Protein AF-A0A1G5WZL9-F1 (afdb_monomer_lite)

Sequence (100 aa):
NGGAIYFENAISNSNINATYTNNTAIYGGANFFNSVSDSNINGTYSHNTADRDGGANFFNGDVSNSNIAGTYINNSADMDGGANYFQSSVSNSNITGTYN

pLDDT: mean 97.9, std 3.41, range [72.38, 98.88]

Foldseek 3Di:
DAFAEEDPDEDEPEEAEEEAEQAEEQEALHYEHAEYEHYEHEYEAENREHQAYALHYEHNEEYYLYEAEYEHYNRQYPYYHSHYDHNYYYYNYHHYYHHD

Secondary structure (DSSP, 8-state):
--SSEEE-S-EES-EEEEEEES-EEEE-SSEEES-EES-EEEEEEES-EEEEE-SSEEE-S-EES-EE--EEES-EESSS-SSEEE-S-EES-EE--EE-

Structure (mmCIF, N/CA/C/O backbone):
data_AF-A0A1G5WZL9-F1
#
_entry.id   AF-A0A1G5WZL9-F1
#
loop_
_atom_site.group_PDB
_atom_site.id
_atom_site.type_symbol
_atom_site.label_atom_id
_atom_site.label_alt_id
_atom_site.label_comp_id
_atom_site.label_asym_id
_atom_site.label_entity_id
_atom_site.label_seq_id
_atom_site.pdbx_PDB_ins_code
_atom_site.Cartn_x
_atom_site.Cartn_y
_atom_site.Cartn_z
_atom_site.occupancy
_atom_site.B_iso_or_equiv
_atom_site.auth_seq_id
_atom_site.auth_comp_id
_atom_site.auth_asym_id
_atom_site.auth_atom_id
_atom_site.pdbx_PDB_model_num
ATOM 1 N N . ASN A 1 1 ? -7.604 -8.820 -6.468 1.00 77.50 1 ASN A N 1
ATOM 2 C CA . ASN A 1 1 ? -6.466 -7.910 -6.213 1.00 77.50 1 ASN A CA 1
ATOM 3 C C . ASN A 1 1 ? -7.047 -6.518 -6.115 1.00 77.50 1 ASN A C 1
ATOM 5 O O . ASN A 1 1 ? -7.651 -6.096 -7.091 1.00 77.50 1 ASN A O 1
ATOM 9 N N . GLY A 1 2 ? -6.937 -5.874 -4.953 1.00 72.38 2 GLY A N 1
ATOM 10 C CA . GLY A 1 2 ? -7.699 -4.676 -4.591 1.00 72.38 2 GLY A CA 1
ATOM 11 C C . GLY A 1 2 ? -9.182 -4.984 -4.357 1.00 72.38 2 GLY A C 1
ATOM 12 O O . GLY A 1 2 ? -9.753 -5.817 -5.065 1.00 72.38 2 GLY A O 1
ATOM 13 N N . GLY A 1 3 ? -9.795 -4.329 -3.371 1.00 96.00 3 GLY A N 1
ATOM 14 C CA . GLY A 1 3 ? -11.249 -4.370 -3.159 1.00 96.00 3 GLY A CA 1
ATOM 15 C C . GLY A 1 3 ? -11.935 -3.062 -3.553 1.00 96.00 3 GLY A C 1
ATOM 16 O O . GLY A 1 3 ? -12.984 -3.079 -4.188 1.00 96.00 3 GLY A O 1
ATOM 17 N N . ALA A 1 4 ? -11.296 -1.931 -3.250 1.00 98.12 4 ALA A N 1
ATOM 18 C CA . ALA A 1 4 ? -11.751 -0.594 -3.613 1.00 98.12 4 ALA A CA 1
ATOM 19 C C . ALA A 1 4 ? -10.956 -0.011 -4.788 1.00 98.12 4 ALA A C 1
ATOM 21 O O . ALA A 1 4 ? -11.547 0.476 -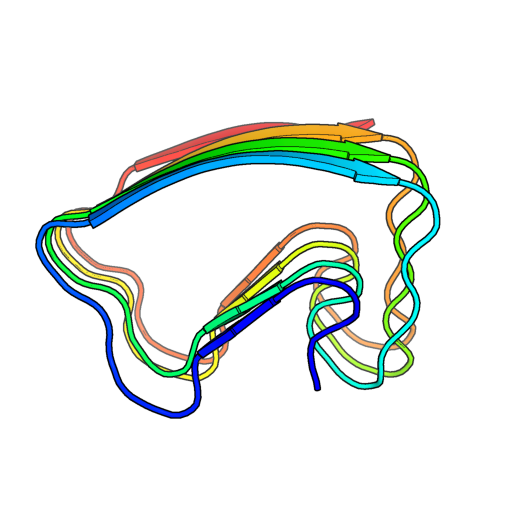5.752 1.00 98.12 4 ALA A O 1
ATOM 22 N N . ILE A 1 5 ? -9.619 -0.046 -4.719 1.00 98.31 5 ILE A N 1
ATOM 23 C CA . IL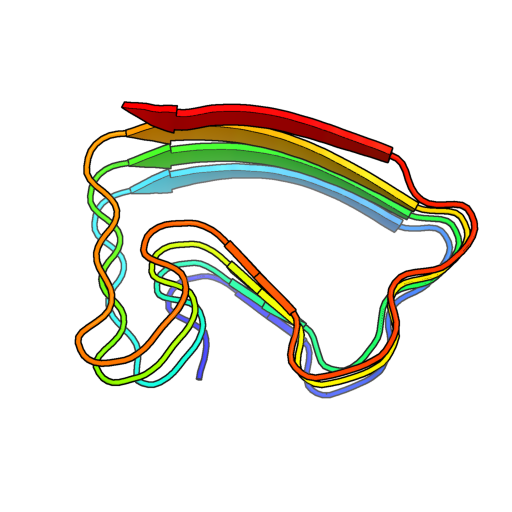E A 1 5 ? -8.750 0.545 -5.745 1.00 98.31 5 ILE A CA 1
ATOM 24 C C . ILE A 1 5 ? -7.667 -0.449 -6.163 1.00 98.31 5 ILE A C 1
ATOM 26 O O . ILE A 1 5 ? -6.989 -1.062 -5.336 1.00 98.31 5 ILE A O 1
ATOM 30 N N . TYR A 1 6 ? -7.490 -0.585 -7.475 1.00 98.38 6 TYR A N 1
ATOM 31 C CA . TYR A 1 6 ? -6.466 -1.422 -8.084 1.00 98.38 6 TYR A CA 1
ATOM 32 C C . TYR A 1 6 ? -5.593 -0.583 -9.020 1.00 98.38 6 TYR A C 1
ATOM 34 O O . TYR A 1 6 ? -6.058 -0.123 -10.064 1.00 98.38 6 TYR A O 1
ATOM 42 N N . PHE A 1 7 ? -4.323 -0.398 -8.654 1.00 98.12 7 PHE A N 1
ATOM 43 C CA . PHE A 1 7 ? -3.322 0.220 -9.520 1.00 98.12 7 PHE A CA 1
ATOM 44 C C . PHE A 1 7 ? -2.467 -0.862 -10.178 1.00 98.12 7 PHE A C 1
ATOM 46 O O . PHE A 1 7 ? -1.519 -1.376 -9.581 1.00 98.12 7 PHE A O 1
ATOM 53 N N . GLU A 1 8 ? -2.817 -1.201 -11.421 1.00 97.06 8 GLU A N 1
ATOM 54 C CA . GLU A 1 8 ? -2.077 -2.175 -12.235 1.00 97.06 8 GLU A CA 1
ATOM 55 C C . GLU A 1 8 ? -0.641 -1.718 -12.513 1.00 97.06 8 GLU A C 1
ATOM 57 O O . GLU A 1 8 ? 0.297 -2.512 -12.476 1.00 97.06 8 GLU A O 1
ATOM 62 N N . ASN A 1 9 ? -0.465 -0.423 -12.766 1.00 97.88 9 ASN A N 1
ATOM 63 C CA . ASN A 1 9 ? 0.824 0.185 -13.059 1.00 97.88 9 ASN A CA 1
ATOM 64 C C . ASN A 1 9 ? 1.368 0.943 -11.847 1.00 97.88 9 ASN A C 1
ATOM 66 O O . ASN A 1 9 ? 0.649 1.227 -10.888 1.00 97.88 9 ASN A O 1
ATOM 70 N N . ALA A 1 10 ? 2.658 1.271 -11.905 1.00 98.38 10 ALA A N 1
ATOM 71 C CA . ALA A 1 10 ? 3.293 2.109 -10.901 1.00 98.38 10 ALA A CA 1
ATOM 72 C C . ALA A 1 10 ? 2.615 3.486 -10.823 1.00 98.38 10 ALA A C 1
ATOM 74 O O . ALA A 1 10 ? 2.252 4.069 -11.848 1.00 98.38 10 ALA A O 1
ATOM 75 N N . ILE A 1 11 ? 2.494 4.012 -9.607 1.00 98.56 11 ILE A N 1
ATOM 76 C CA . ILE A 1 11 ? 2.052 5.383 -9.356 1.00 98.56 11 ILE A CA 1
ATOM 77 C C . ILE A 1 11 ? 3.208 6.207 -8.795 1.00 98.56 11 ILE A C 1
ATOM 79 O O . ILE A 1 11 ? 4.037 5.706 -8.032 1.00 98.56 11 ILE A O 1
ATOM 83 N N . SER A 1 12 ? 3.251 7.484 -9.163 1.00 98.56 12 SER A N 1
ATOM 84 C CA . SER A 1 12 ? 4.212 8.437 -8.616 1.00 98.56 12 SER A CA 1
ATOM 85 C C . SER A 1 12 ? 3.583 9.806 -8.402 1.00 98.56 12 SER A C 1
ATOM 87 O O . SER A 1 12 ? 2.547 10.112 -9.001 1.00 98.56 12 SER A O 1
ATOM 89 N N . ASN A 1 13 ? 4.186 10.629 -7.536 1.00 98.38 13 ASN A N 1
ATOM 90 C CA . ASN A 1 13 ? 3.759 12.013 -7.278 1.00 98.38 13 ASN A CA 1
ATOM 91 C C . ASN A 1 13 ? 2.256 12.139 -6.970 1.00 98.38 13 ASN A C 1
ATOM 93 O O . ASN A 1 13 ? 1.587 13.083 -7.393 1.00 98.38 13 ASN A O 1
ATOM 97 N N . SER A 1 14 ? 1.707 11.145 -6.272 1.00 98.31 14 SER A N 1
ATOM 98 C CA . SER A 1 14 ? 0.271 10.999 -6.057 1.00 98.31 14 SER A CA 1
ATOM 99 C C . SER A 1 14 ? -0.104 11.294 -4.607 1.00 98.31 14 SER A C 1
ATOM 101 O O . SER A 1 14 ? 0.670 11.059 -3.679 1.00 98.31 14 SER A O 1
ATOM 103 N N . ASN A 1 15 ? -1.319 11.802 -4.401 1.00 98.38 15 ASN A N 1
ATOM 104 C CA . ASN A 1 15 ? -1.912 11.955 -3.078 1.00 98.38 15 ASN A CA 1
ATOM 105 C C . ASN A 1 15 ? -3.223 11.171 -3.030 1.00 98.38 15 ASN A C 1
ATOM 107 O O . ASN A 1 15 ? -4.162 11.483 -3.762 1.00 98.38 15 ASN A O 1
ATOM 111 N N . ILE A 1 16 ? -3.262 10.143 -2.189 1.00 98.44 16 ILE A N 1
ATOM 112 C CA . ILE A 1 16 ? -4.403 9.250 -2.022 1.00 98.44 16 ILE A CA 1
ATOM 113 C C . ILE A 1 16 ? -4.861 9.372 -0.576 1.00 98.44 16 ILE A C 1
ATOM 115 O O . ILE A 1 16 ? -4.113 9.055 0.345 1.00 98.44 16 ILE A O 1
ATOM 119 N N . ASN A 1 17 ? -6.096 9.831 -0.383 1.00 98.19 17 ASN A N 1
ATOM 120 C CA . ASN A 1 17 ? -6.707 9.965 0.931 1.00 98.19 17 ASN A CA 1
ATOM 121 C C . ASN A 1 17 ? -8.192 9.620 0.863 1.00 98.19 17 ASN A C 1
ATOM 123 O O . ASN A 1 17 ? -8.958 10.327 0.208 1.00 98.19 17 ASN A O 1
ATOM 127 N N . ALA A 1 18 ? -8.596 8.546 1.536 1.00 98.31 18 ALA A N 1
ATOM 128 C CA . ALA A 1 18 ? -9.991 8.126 1.576 1.00 98.31 18 ALA A CA 1
ATOM 129 C C . ALA A 1 18 ? -10.310 7.284 2.820 1.00 98.31 18 ALA A C 1
ATOM 131 O O . ALA A 1 18 ? -9.444 6.953 3.633 1.00 98.31 18 ALA A O 1
ATOM 132 N N . THR A 1 19 ? -11.591 6.954 2.964 1.00 98.69 19 THR A N 1
ATOM 133 C CA . THR A 1 19 ? -12.087 5.984 3.942 1.00 98.69 19 THR A CA 1
ATOM 134 C C . THR A 1 19 ? -12.474 4.702 3.213 1.00 98.69 19 THR A C 1
ATOM 136 O O . THR A 1 19 ? -13.271 4.749 2.279 1.00 98.69 19 THR A O 1
ATOM 139 N N . TYR A 1 20 ? -11.921 3.573 3.650 1.00 98.69 20 TYR A N 1
ATOM 140 C CA . TYR A 1 20 ? -12.104 2.253 3.055 1.00 98.69 20 TYR A CA 1
ATOM 141 C C . TYR A 1 20 ? -12.729 1.318 4.085 1.00 98.69 20 TYR A C 1
ATOM 143 O O . TYR A 1 20 ? -12.102 1.005 5.102 1.00 98.69 20 TYR A O 1
ATOM 151 N N . THR A 1 21 ? -13.964 0.884 3.840 1.00 98.62 21 THR A N 1
ATOM 152 C CA . THR A 1 21 ? -14.727 0.055 4.778 1.00 98.62 21 THR A CA 1
ATOM 153 C C . THR A 1 21 ? -15.251 -1.218 4.131 1.00 98.62 21 THR A C 1
ATOM 155 O O . THR A 1 21 ? -15.800 -1.162 3.034 1.00 98.62 21 THR A O 1
ATOM 158 N N . ASN A 1 22 ? -15.138 -2.348 4.838 1.00 98.56 22 ASN A N 1
ATOM 159 C CA . ASN A 1 22 ? -15.741 -3.633 4.455 1.00 98.56 22 ASN A CA 1
ATOM 160 C C . ASN A 1 22 ? -15.385 -4.106 3.032 1.00 98.56 22 ASN A C 1
ATOM 162 O O . ASN A 1 22 ? -16.236 -4.661 2.336 1.00 98.56 22 ASN A O 1
ATOM 166 N N . ASN A 1 23 ? -14.156 -3.860 2.575 1.00 98.81 23 ASN A N 1
ATOM 167 C CA . ASN A 1 23 ? -13.706 -4.347 1.274 1.00 98.81 23 ASN A CA 1
ATOM 168 C C . ASN A 1 23 ? -13.057 -5.727 1.414 1.00 98.81 23 ASN A C 1
ATOM 170 O O . ASN A 1 23 ? -12.384 -6.010 2.407 1.00 98.81 23 ASN A O 1
ATOM 174 N N . THR A 1 24 ? -13.242 -6.578 0.407 1.00 98.56 24 THR A N 1
ATOM 175 C CA . THR A 1 24 ? -12.682 -7.933 0.379 1.00 98.56 24 THR A CA 1
ATOM 176 C C . THR A 1 24 ? -12.001 -8.191 -0.955 1.00 98.56 24 THR A C 1
ATOM 178 O O . THR A 1 24 ? -12.571 -7.901 -2.009 1.00 98.56 24 THR A O 1
ATOM 181 N N . ALA A 1 25 ? -10.785 -8.736 -0.924 1.00 98.50 25 ALA A N 1
ATOM 182 C CA . ALA A 1 25 ? -10.016 -9.050 -2.124 1.00 98.50 25 ALA A CA 1
ATOM 183 C C . ALA A 1 25 ? -8.988 -10.159 -1.883 1.00 98.50 25 ALA A C 1
ATOM 185 O O . ALA A 1 25 ? -8.660 -10.474 -0.754 1.00 98.50 25 ALA A O 1
ATOM 186 N N . ILE A 1 26 ? -8.388 -10.696 -2.949 1.00 98.50 26 ILE A N 1
ATOM 187 C CA . ILE A 1 26 ? -7.293 -11.676 -2.805 1.00 98.50 26 ILE A CA 1
ATOM 188 C C . ILE A 1 26 ? -6.035 -11.048 -2.171 1.00 98.50 26 ILE A C 1
ATOM 190 O O . ILE A 1 26 ? -5.442 -11.622 -1.268 1.00 98.50 26 ILE A O 1
ATOM 194 N N . TYR A 1 27 ? -5.638 -9.857 -2.622 1.00 98.56 27 TYR A N 1
ATOM 195 C CA . TYR A 1 27 ? -4.549 -9.068 -2.033 1.00 98.56 27 TYR A CA 1
ATOM 196 C C . TYR A 1 27 ? -5.024 -7.643 -1.863 1.00 98.56 27 TYR A C 1
ATOM 198 O O . TYR A 1 27 ? -5.667 -7.132 -2.790 1.00 98.56 27 TYR A O 1
ATOM 206 N N . GLY A 1 28 ? -4.651 -6.994 -0.762 1.00 98.31 28 GLY A N 1
ATOM 207 C CA . GLY A 1 28 ? -4.998 -5.598 -0.547 1.00 98.31 28 GLY A CA 1
ATOM 208 C C . GLY A 1 28 ? -6.499 -5.460 -0.375 1.00 98.31 28 GLY A C 1
ATOM 209 O O . GLY A 1 28 ? -7.170 -5.045 -1.321 1.00 98.31 28 GLY A O 1
ATOM 210 N N . GLY A 1 29 ? -7.032 -5.849 0.788 1.00 98.50 29 GLY A N 1
ATOM 211 C CA . GLY A 1 29 ? -8.481 -5.905 1.004 1.00 98.50 29 GLY A CA 1
ATOM 212 C C . GLY A 1 29 ? -9.173 -4.598 0.616 1.00 98.50 29 GLY A C 1
ATOM 213 O O . GLY A 1 29 ? -10.217 -4.638 -0.021 1.00 98.50 29 GLY A O 1
ATOM 214 N N . ALA A 1 30 ? -8.535 -3.448 0.863 1.00 98.69 30 ALA A N 1
ATOM 215 C CA . ALA A 1 30 ? -8.900 -2.166 0.265 1.00 98.69 30 ALA A CA 1
ATOM 216 C C . ALA A 1 30 ? -8.129 -1.884 -1.036 1.00 98.69 30 ALA A C 1
ATOM 218 O O . ALA A 1 30 ? -8.746 -1.776 -2.098 1.00 98.69 30 ALA A O 1
ATOM 219 N N . ASN A 1 31 ? -6.800 -1.761 -0.978 1.00 98.75 31 ASN A N 1
ATOM 220 C CA . ASN A 1 31 ? -6.005 -1.262 -2.102 1.00 98.75 31 ASN A CA 1
ATOM 221 C C . ASN A 1 31 ? -4.872 -2.198 -2.503 1.00 98.75 31 ASN A C 1
ATOM 223 O O . ASN A 1 31 ? -4.138 -2.716 -1.661 1.00 98.75 31 ASN A O 1
ATOM 227 N N . PHE A 1 32 ? -4.661 -2.303 -3.811 1.00 98.81 32 PHE A N 1
ATOM 228 C CA . PHE A 1 32 ? -3.479 -2.922 -4.395 1.00 98.81 32 PHE A CA 1
ATOM 229 C C . PHE A 1 32 ? -2.645 -1.879 -5.138 1.00 98.81 32 PHE A C 1
ATOM 231 O O . PHE A 1 32 ? -3.165 -1.151 -5.990 1.00 98.81 32 PHE A O 1
ATOM 238 N N . PHE A 1 33 ? -1.343 -1.876 -4.869 1.00 98.75 33 PHE A N 1
ATOM 239 C CA . PHE A 1 33 ? -0.360 -1.030 -5.530 1.00 98.75 33 PHE A CA 1
ATOM 240 C C . PHE A 1 33 ? 0.719 -1.884 -6.187 1.00 98.75 33 PHE A C 1
ATOM 242 O O . PHE A 1 33 ? 1.370 -2.681 -5.510 1.00 98.75 33 PHE A O 1
ATOM 249 N N . ASN A 1 34 ? 0.957 -1.689 -7.488 1.00 98.44 34 ASN A N 1
ATOM 250 C CA . ASN A 1 34 ? 2.087 -2.341 -8.143 1.00 98.44 34 ASN A CA 1
ATOM 251 C C . ASN A 1 34 ? 3.428 -1.751 -7.682 1.00 98.44 34 ASN A C 1
ATOM 253 O O . ASN A 1 34 ? 4.256 -2.464 -7.144 1.00 98.44 34 ASN A O 1
ATOM 257 N N . SER A 1 35 ? 3.664 -0.451 -7.834 1.00 98.56 35 SER A N 1
ATOM 258 C CA . SER A 1 35 ? 4.828 0.231 -7.241 1.00 98.56 35 SER A CA 1
ATOM 259 C C . SER A 1 35 ? 4.460 1.669 -6.911 1.00 98.56 35 SER A C 1
ATOM 261 O O . SER A 1 35 ? 3.570 2.235 -7.551 1.00 98.56 35 SER A O 1
ATOM 263 N N . VAL A 1 36 ? 5.118 2.250 -5.909 1.00 98.81 36 VAL A N 1
ATOM 264 C CA . VAL A 1 36 ? 4.805 3.594 -5.410 1.00 98.81 36 VAL A CA 1
ATOM 265 C C . VAL A 1 36 ? 6.089 4.402 -5.251 1.00 98.81 36 VAL A C 1
ATOM 267 O O . VAL A 1 36 ? 7.023 3.968 -4.577 1.00 98.81 36 VAL A O 1
ATOM 270 N N . SER A 1 37 ? 6.129 5.604 -5.826 1.00 98.88 37 SER A N 1
ATOM 271 C CA . SER A 1 37 ? 7.201 6.568 -5.560 1.00 98.88 37 SER A CA 1
ATOM 272 C C . SER A 1 37 ? 6.664 7.959 -5.239 1.00 98.88 37 SER A C 1
ATOM 274 O O . SER A 1 37 ? 5.609 8.357 -5.731 1.00 98.88 37 SER A O 1
ATOM 276 N N . ASP A 1 38 ? 7.384 8.712 -4.410 1.00 98.75 38 ASP A N 1
ATOM 277 C CA . ASP A 1 38 ? 7.156 10.149 -4.190 1.00 98.75 38 ASP A CA 1
ATOM 278 C C . ASP A 1 38 ? 5.689 10.501 -3.862 1.00 98.75 38 ASP A C 1
ATOM 280 O O . ASP A 1 38 ? 5.148 11.503 -4.331 1.00 98.75 38 ASP A O 1
ATOM 284 N N . SER A 1 39 ? 4.997 9.628 -3.124 1.00 98.81 39 SER A N 1
ATOM 285 C CA . SER A 1 39 ? 3.544 9.701 -2.943 1.00 98.81 39 SER A CA 1
ATOM 286 C C . SER A 1 39 ? 3.143 9.769 -1.474 1.00 98.81 39 SER A C 1
ATOM 288 O O . SER A 1 39 ? 3.830 9.272 -0.584 1.00 98.81 39 SER A O 1
ATOM 290 N N . ASN A 1 40 ? 1.985 10.374 -1.218 1.00 98.75 40 ASN A N 1
ATOM 291 C CA . ASN A 1 40 ? 1.350 10.400 0.095 1.00 98.75 40 ASN A CA 1
ATOM 292 C C . ASN A 1 40 ? 0.096 9.529 0.048 1.00 98.75 40 ASN A C 1
ATOM 294 O O . ASN A 1 40 ? -0.860 9.854 -0.653 1.00 98.75 40 ASN A O 1
ATOM 298 N N . ILE A 1 41 ? 0.102 8.427 0.790 1.00 98.69 41 ILE A N 1
ATOM 299 C CA . ILE A 1 41 ? -1.027 7.509 0.911 1.00 98.69 41 ILE A CA 1
ATOM 300 C C . ILE A 1 41 ? -1.484 7.563 2.361 1.00 98.69 41 ILE A C 1
ATOM 302 O O . ILE A 1 41 ? -0.774 7.126 3.260 1.00 98.69 41 ILE A O 1
ATOM 306 N N . ASN A 1 42 ? -2.661 8.133 2.586 1.00 98.56 42 ASN A N 1
ATOM 307 C CA . ASN A 1 42 ? -3.282 8.256 3.895 1.00 98.56 42 ASN A CA 1
ATOM 308 C C . ASN A 1 42 ? -4.712 7.705 3.860 1.00 98.56 42 ASN A C 1
ATOM 310 O O . ASN A 1 42 ? -5.317 7.575 2.796 1.00 98.56 42 ASN A O 1
ATOM 314 N N . GLY A 1 43 ? -5.278 7.381 5.016 1.00 98.31 43 GLY A N 1
ATOM 315 C CA . GLY A 1 43 ? -6.693 7.047 5.083 1.00 98.31 43 GLY A CA 1
ATOM 316 C C . GLY A 1 43 ? -7.133 6.379 6.372 1.00 98.31 43 GLY A C 1
ATOM 317 O O . GLY A 1 43 ? -6.341 6.106 7.276 1.00 98.31 43 GLY A O 1
ATOM 318 N N . THR A 1 44 ? -8.426 6.086 6.413 1.00 98.75 44 THR A N 1
ATOM 319 C CA . THR A 1 44 ? -9.038 5.241 7.439 1.00 98.75 44 THR A CA 1
ATOM 320 C C . THR A 1 44 ? -9.439 3.925 6.795 1.00 98.75 44 THR A C 1
ATOM 322 O O . THR A 1 44 ? -10.220 3.915 5.849 1.00 98.75 44 THR A O 1
ATOM 325 N N . TYR A 1 45 ? -8.926 2.818 7.315 1.00 98.81 45 TYR A N 1
ATOM 326 C CA . TYR A 1 45 ? -9.131 1.471 6.800 1.00 98.81 45 TYR A CA 1
ATOM 327 C C . TYR A 1 45 ? -9.823 0.651 7.875 1.00 98.81 45 TYR A C 1
ATOM 329 O O . TYR A 1 45 ? -9.217 0.378 8.910 1.00 98.81 45 TYR A O 1
ATOM 337 N N . SER A 1 46 ? -11.080 0.274 7.665 1.00 98.75 46 SER A N 1
ATOM 338 C CA . SER A 1 46 ? -11.856 -0.453 8.666 1.00 98.75 46 SER A CA 1
ATOM 339 C C . SER A 1 46 ? -12.489 -1.722 8.107 1.00 98.75 46 SER A C 1
ATOM 341 O O . SER A 1 46 ? -13.211 -1.657 7.115 1.00 98.75 46 SER A O 1
ATOM 343 N N . HIS A 1 47 ? -12.269 -2.854 8.777 1.00 98.69 47 HIS A N 1
ATOM 344 C CA . HIS A 1 47 ? -12.881 -4.142 8.430 1.00 98.69 47 HIS A CA 1
ATOM 345 C C . HIS A 1 47 ? -12.609 -4.583 6.983 1.00 98.69 47 HIS A C 1
ATOM 347 O O . HIS A 1 47 ? -13.489 -5.133 6.329 1.00 98.69 47 HIS A O 1
ATOM 353 N N . ASN A 1 48 ? -11.420 -4.296 6.444 1.00 98.81 48 ASN A N 1
ATOM 354 C CA . ASN A 1 48 ? -11.032 -4.817 5.135 1.00 98.81 48 ASN A CA 1
ATOM 355 C C . ASN A 1 48 ? -10.345 -6.178 5.298 1.00 98.81 48 ASN A C 1
ATOM 357 O O . ASN A 1 48 ? -9.589 -6.388 6.250 1.00 98.81 48 ASN A O 1
ATOM 361 N N . THR A 1 49 ? -10.611 -7.091 4.370 1.00 98.75 49 THR A N 1
ATOM 362 C CA . THR A 1 49 ? -10.139 -8.475 4.433 1.00 98.75 49 THR A CA 1
ATOM 363 C C . THR A 1 49 ? -9.416 -8.861 3.149 1.00 98.75 49 THR A C 1
ATOM 365 O O . THR A 1 49 ? -9.912 -8.602 2.051 1.00 98.75 49 THR A O 1
ATOM 368 N N . ALA A 1 50 ? -8.252 -9.497 3.285 1.00 98.69 50 ALA A N 1
ATOM 369 C CA . ALA A 1 50 ? -7.531 -10.112 2.181 1.00 98.69 50 ALA A CA 1
ATOM 370 C C . ALA A 1 50 ? -7.472 -11.643 2.320 1.00 98.69 50 ALA A C 1
ATOM 372 O O . ALA A 1 50 ? -7.050 -12.137 3.361 1.00 98.69 50 ALA A O 1
ATOM 373 N N . ASP A 1 51 ? -7.800 -12.387 1.258 1.00 98.69 51 ASP A N 1
ATOM 374 C CA . ASP A 1 51 ? -7.691 -13.863 1.249 1.00 98.69 51 ASP A CA 1
ATOM 375 C C . ASP A 1 51 ? -6.227 -14.343 1.274 1.00 98.69 51 ASP A C 1
ATOM 377 O O . ASP A 1 51 ? -5.943 -15.525 1.458 1.00 98.69 51 ASP A O 1
ATOM 381 N N . ARG A 1 52 ? -5.272 -13.448 1.001 1.00 98.38 52 ARG A N 1
ATOM 382 C CA . ARG A 1 52 ? -3.838 -13.716 1.122 1.00 98.38 52 ARG A CA 1
ATOM 383 C C . ARG A 1 52 ? -3.163 -12.651 1.963 1.00 98.38 52 ARG A C 1
ATOM 385 O O . ARG A 1 52 ? -3.036 -12.835 3.166 1.00 98.38 52 ARG A O 1
ATOM 392 N N . ASP A 1 53 ? -2.767 -11.541 1.350 1.00 98.62 53 ASP A N 1
ATOM 393 C CA . ASP A 1 53 ? -1.838 -10.595 1.968 1.00 98.62 53 ASP A CA 1
ATOM 394 C C . ASP A 1 53 ? -2.362 -9.156 1.927 1.00 98.62 53 ASP A C 1
ATOM 396 O O . ASP A 1 53 ? -3.012 -8.735 0.963 1.00 98.62 53 ASP A O 1
ATOM 400 N N . GLY A 1 54 ? -2.023 -8.373 2.952 1.00 98.19 54 GLY A N 1
ATOM 401 C CA . GLY A 1 54 ? -2.346 -6.948 3.019 1.00 98.19 54 GLY A CA 1
ATOM 402 C C . GLY A 1 54 ? -3.831 -6.706 3.261 1.00 98.19 54 GLY A C 1
ATOM 403 O O . GLY A 1 54 ? -4.549 -6.295 2.351 1.00 98.19 54 GLY A O 1
ATOM 404 N N . GLY A 1 55 ? -4.314 -6.939 4.482 1.00 98.44 55 GLY A N 1
ATOM 405 C CA . GLY A 1 55 ? -5.751 -6.882 4.781 1.00 98.44 55 GLY A CA 1
ATOM 406 C C . GLY A 1 55 ? -6.405 -5.541 4.443 1.00 98.44 55 GLY A C 1
ATOM 407 O O . GLY A 1 55 ? -7.549 -5.506 4.008 1.00 98.44 55 GLY A O 1
ATOM 408 N N . ALA A 1 56 ? -5.660 -4.437 4.521 1.00 98.62 56 ALA A N 1
ATOM 409 C CA . ALA A 1 56 ? -6.040 -3.153 3.939 1.00 98.62 56 ALA A CA 1
ATOM 410 C C . ALA A 1 56 ? -5.269 -2.863 2.643 1.00 98.62 56 ALA A C 1
ATOM 412 O O . ALA A 1 56 ? -5.880 -2.753 1.583 1.00 98.62 56 ALA A O 1
ATOM 413 N N . ASN A 1 57 ? -3.943 -2.735 2.709 1.00 98.75 57 ASN A N 1
ATOM 414 C CA . ASN A 1 57 ? -3.120 -2.374 1.557 1.00 98.75 57 ASN A CA 1
ATOM 415 C C . ASN A 1 57 ? -2.091 -3.456 1.246 1.00 98.75 57 ASN A C 1
ATOM 417 O O . ASN A 1 57 ? -1.371 -3.922 2.132 1.00 98.75 57 ASN A O 1
ATOM 421 N N . PHE A 1 58 ? -1.969 -3.779 -0.036 1.00 98.81 58 PHE A N 1
ATOM 422 C CA . PHE A 1 58 ? -0.919 -4.636 -0.561 1.00 98.81 58 PHE A CA 1
ATOM 423 C C . PHE A 1 58 ? -0.049 -3.862 -1.547 1.00 98.81 58 PHE A C 1
ATOM 425 O O . PHE A 1 58 ? -0.542 -3.354 -2.557 1.00 98.81 58 PHE A O 1
ATOM 432 N N . PHE A 1 59 ? 1.247 -3.791 -1.254 1.00 98.75 59 PHE A N 1
ATOM 433 C CA . PHE A 1 59 ? 2.269 -3.189 -2.101 1.00 98.75 59 PHE A CA 1
ATOM 434 C C . PHE A 1 59 ? 3.113 -4.309 -2.714 1.00 98.75 59 PHE A C 1
ATOM 436 O O . PHE A 1 59 ? 3.940 -4.919 -2.036 1.00 98.75 59 PHE A O 1
ATOM 443 N N . ASN A 1 60 ? 2.863 -4.600 -3.990 1.00 98.62 60 ASN A N 1
ATOM 444 C CA . ASN A 1 60 ? 3.465 -5.715 -4.727 1.00 98.62 60 ASN A CA 1
ATOM 445 C C . ASN A 1 60 ? 4.951 -5.486 -5.052 1.00 98.62 60 ASN A C 1
ATOM 447 O O . ASN A 1 60 ? 5.767 -6.399 -5.015 1.00 98.62 60 ASN A O 1
ATOM 451 N N . GLY A 1 61 ? 5.290 -4.259 -5.421 1.00 98.56 61 GLY A N 1
ATOM 452 C CA . GLY A 1 61 ? 6.623 -3.828 -5.817 1.00 98.56 61 GLY A CA 1
ATOM 453 C C . GLY A 1 61 ? 7.157 -2.757 -4.880 1.00 98.56 61 GLY A C 1
ATOM 454 O O . GLY A 1 61 ? 6.687 -2.598 -3.752 1.00 98.56 61 GL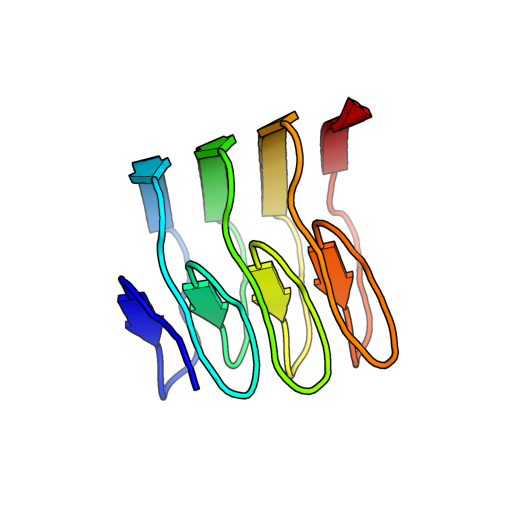Y A O 1
ATOM 455 N N . ASP A 1 62 ? 8.183 -2.047 -5.338 1.00 98.75 62 ASP A N 1
ATOM 456 C CA . ASP A 1 62 ? 8.938 -1.149 -4.472 1.00 98.75 62 ASP A CA 1
ATOM 457 C C . ASP A 1 62 ? 8.116 0.072 -4.038 1.00 98.75 62 ASP A C 1
ATOM 459 O O . ASP A 1 62 ? 7.320 0.635 -4.800 1.00 98.75 62 ASP A O 1
ATOM 463 N N . VAL A 1 63 ? 8.365 0.503 -2.800 1.00 98.88 63 VAL A N 1
ATOM 464 C CA . VAL A 1 63 ? 7.873 1.762 -2.239 1.00 98.88 63 VAL A CA 1
ATOM 465 C C . VAL A 1 63 ? 9.070 2.655 -1.936 1.00 98.88 63 VAL A C 1
ATOM 467 O O . VAL A 1 63 ? 9.969 2.282 -1.178 1.00 98.88 63 VAL A O 1
ATOM 470 N N . SER A 1 64 ? 9.103 3.844 -2.534 1.00 98.88 64 SER A N 1
ATOM 471 C CA . SER A 1 64 ? 10.222 4.782 -2.395 1.00 98.88 64 SER A CA 1
ATOM 472 C C . SER A 1 64 ? 9.761 6.214 -2.135 1.00 98.88 64 SER A C 1
ATOM 474 O O . SER A 1 64 ? 8.735 6.646 -2.659 1.00 98.88 64 SER A O 1
ATOM 476 N N . ASN A 1 65 ? 10.511 6.959 -1.318 1.00 98.75 65 ASN A N 1
ATOM 477 C CA . ASN A 1 65 ? 10.287 8.389 -1.046 1.00 98.75 65 ASN A CA 1
ATOM 478 C C . ASN A 1 65 ? 8.830 8.747 -0.685 1.00 98.75 65 ASN A C 1
ATOM 480 O O . ASN A 1 65 ? 8.337 9.813 -1.050 1.00 98.75 65 ASN A O 1
ATOM 484 N N . SER A 1 66 ? 8.105 7.837 -0.034 1.00 98.81 66 SER A N 1
ATOM 485 C CA . SER A 1 66 ? 6.656 7.945 0.136 1.00 98.81 66 SER A CA 1
ATOM 486 C C . SER A 1 66 ? 6.255 7.981 1.604 1.00 98.81 66 SER A C 1
ATOM 488 O O . SER A 1 66 ? 6.937 7.445 2.475 1.00 98.81 66 SER A O 1
ATOM 490 N N . ASN A 1 67 ? 5.112 8.595 1.888 1.00 98.81 67 ASN A N 1
ATOM 491 C CA . ASN A 1 67 ? 4.506 8.577 3.213 1.00 98.81 67 ASN A CA 1
ATOM 492 C C . ASN A 1 67 ? 3.272 7.681 3.175 1.00 98.81 67 ASN A C 1
ATOM 494 O O . ASN A 1 67 ? 2.288 8.018 2.519 1.00 98.81 67 ASN A O 1
ATOM 498 N N . ILE A 1 68 ? 3.325 6.559 3.889 1.00 98.69 68 ILE A N 1
ATOM 499 C CA . ILE A 1 68 ? 2.194 5.654 4.088 1.00 98.69 68 ILE A CA 1
ATOM 500 C C . ILE A 1 68 ? 1.700 5.854 5.519 1.00 98.69 68 ILE A C 1
ATOM 502 O O . ILE A 1 68 ? 2.375 5.497 6.486 1.00 98.69 68 ILE A O 1
ATOM 506 N N . ALA A 1 69 ? 0.535 6.471 5.652 1.00 98.56 69 ALA A N 1
ATOM 507 C CA . ALA A 1 69 ? -0.090 6.820 6.916 1.00 98.56 69 ALA A CA 1
ATOM 508 C C . ALA A 1 69 ? -1.516 6.264 6.988 1.00 98.56 69 ALA A C 1
ATOM 510 O O . ALA A 1 69 ? -2.129 5.944 5.970 1.00 98.56 69 ALA A O 1
ATOM 511 N N . GLY A 1 70 ? -2.064 6.137 8.192 1.00 98.31 70 GLY A N 1
ATOM 512 C CA . GLY A 1 70 ? -3.490 5.872 8.329 1.00 98.31 70 GLY A CA 1
ATOM 513 C C . GLY A 1 70 ? -3.932 5.403 9.701 1.00 98.31 70 GLY A C 1
ATOM 514 O O . GLY A 1 70 ? -3.139 5.237 10.626 1.00 98.31 70 GLY A O 1
ATOM 515 N N . THR A 1 71 ? -5.237 5.192 9.811 1.00 98.75 71 THR A N 1
ATOM 516 C CA . THR A 1 71 ? -5.874 4.490 10.927 1.00 98.75 71 THR A CA 1
ATOM 517 C C . THR A 1 71 ? -6.403 3.161 10.410 1.00 98.75 71 THR A C 1
ATOM 519 O O . THR A 1 71 ? -7.260 3.148 9.529 1.00 98.75 71 THR A O 1
ATOM 522 N N . TYR A 1 72 ? -5.892 2.055 10.938 1.00 98.75 72 TYR A N 1
ATOM 523 C CA . TYR A 1 72 ? -6.211 0.693 10.520 1.00 98.75 72 TYR A CA 1
ATOM 524 C C . TYR A 1 72 ? -6.964 -0.003 11.653 1.00 98.75 72 TYR A C 1
ATOM 526 O O . TYR A 1 72 ? -6.403 -0.187 12.726 1.00 98.75 72 TYR A O 1
ATOM 534 N N . ILE A 1 73 ? -8.233 -0.345 11.424 1.00 98.75 73 ILE A N 1
ATOM 535 C CA . ILE A 1 73 ? -9.157 -0.897 12.422 1.00 98.75 73 ILE A CA 1
ATOM 536 C C . ILE A 1 73 ? -9.690 -2.241 11.921 1.00 98.75 73 ILE A C 1
ATOM 538 O O . ILE A 1 73 ? -10.405 -2.271 10.919 1.00 98.75 73 ILE A O 1
ATOM 542 N N . ASN A 1 74 ? -9.413 -3.335 12.627 1.00 98.50 74 ASN A N 1
ATOM 543 C CA . ASN A 1 74 ? -9.958 -4.668 12.342 1.00 98.50 74 ASN A CA 1
ATOM 544 C C . ASN A 1 74 ? -9.743 -5.128 10.887 1.00 98.50 74 ASN A C 1
ATOM 546 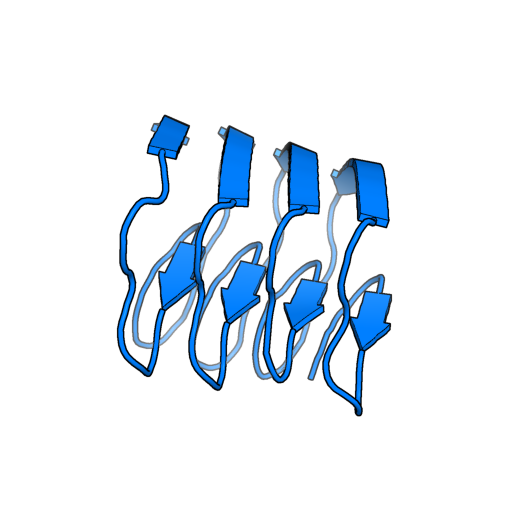O O . ASN A 1 74 ? -10.631 -5.732 10.292 1.00 98.50 74 ASN A O 1
ATOM 550 N N . ASN A 1 75 ? -8.600 -4.800 10.281 1.00 98.69 75 ASN A N 1
ATOM 551 C CA . ASN A 1 75 ? -8.258 -5.348 8.968 1.00 98.69 75 ASN A CA 1
ATOM 552 C C . ASN A 1 75 ? -7.603 -6.725 9.152 1.00 98.69 75 ASN A C 1
ATOM 554 O O . ASN A 1 75 ? -6.870 -6.930 10.123 1.00 98.69 75 ASN A O 1
ATOM 558 N N . SER A 1 76 ? -7.868 -7.661 8.244 1.00 98.56 76 SER A N 1
ATOM 559 C CA . SER A 1 76 ? -7.384 -9.041 8.351 1.00 98.56 76 SER A CA 1
ATOM 560 C C . SER A 1 76 ? -6.832 -9.565 7.031 1.00 98.56 76 SER A C 1
ATOM 562 O O . SER A 1 76 ? -7.319 -9.219 5.960 1.00 98.56 76 SER A O 1
ATOM 564 N N . ALA A 1 77 ? -5.828 -10.430 7.114 1.00 98.50 77 ALA A N 1
ATOM 565 C CA . ALA A 1 77 ? -5.279 -11.168 5.986 1.00 98.50 77 ALA A CA 1
ATOM 566 C C . ALA A 1 77 ? -5.066 -12.623 6.418 1.00 98.50 77 ALA A C 1
ATOM 568 O O . ALA A 1 77 ? -4.659 -12.846 7.561 1.00 98.50 77 ALA A O 1
ATOM 569 N N . ASP A 1 78 ? -5.347 -13.587 5.542 1.00 98.62 78 ASP A N 1
ATOM 570 C CA . ASP A 1 78 ? -5.215 -15.014 5.878 1.00 98.62 78 ASP A CA 1
ATOM 571 C C . ASP A 1 78 ? -3.752 -15.482 5.941 1.00 98.62 78 ASP A C 1
ATOM 573 O O . ASP A 1 78 ? -3.446 -16.465 6.620 1.00 98.62 78 ASP A O 1
ATOM 577 N N . MET A 1 79 ? -2.848 -14.795 5.236 1.00 98.25 79 MET A N 1
ATOM 578 C CA . MET A 1 79 ? -1.414 -15.079 5.228 1.00 98.25 79 MET A CA 1
ATOM 579 C C . MET A 1 79 ? -0.635 -13.995 5.980 1.00 98.25 79 MET A C 1
ATOM 581 O O . MET A 1 79 ? -0.388 -14.158 7.173 1.00 98.25 79 MET A O 1
ATOM 585 N N . ASP A 1 80 ? -0.263 -12.890 5.323 1.00 98.25 80 ASP A N 1
ATOM 586 C CA . ASP A 1 80 ? 0.620 -11.882 5.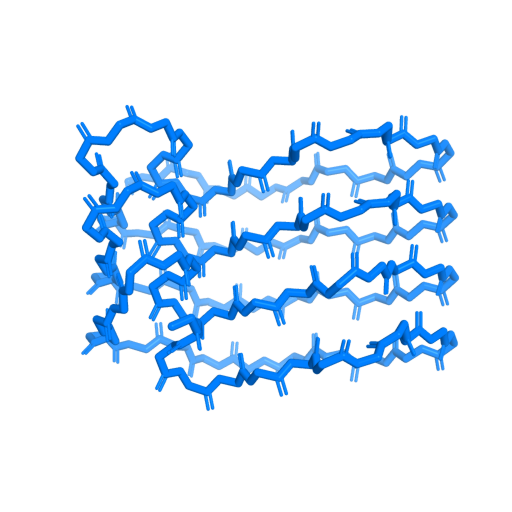913 1.00 98.25 80 ASP A CA 1
ATOM 587 C C . ASP A 1 80 ? 0.060 -10.449 5.865 1.00 98.25 80 ASP A C 1
ATOM 589 O O . ASP A 1 80 ? -0.688 -10.037 4.977 1.00 98.25 80 ASP A O 1
ATOM 593 N N . GLY A 1 81 ? 0.479 -9.628 6.835 1.00 96.19 81 GLY A N 1
ATOM 594 C CA . GLY A 1 81 ? 0.190 -8.191 6.863 1.00 96.19 81 GLY A CA 1
ATOM 595 C C . GLY A 1 81 ? -1.296 -7.861 7.030 1.00 96.19 81 GLY A C 1
ATOM 596 O O . GLY A 1 81 ? -1.924 -7.327 6.118 1.00 96.19 81 GLY A O 1
ATOM 597 N N . GLY A 1 82 ? -1.851 -8.096 8.226 1.00 96.50 82 GLY A N 1
ATOM 598 C CA . GLY A 1 82 ? -3.273 -7.854 8.527 1.00 96.50 82 GLY A CA 1
ATOM 599 C C . GLY A 1 82 ? -3.788 -6.450 8.172 1.00 96.50 82 GLY A C 1
ATOM 600 O O . GLY A 1 82 ? -4.950 -6.296 7.827 1.00 96.50 82 GLY A O 1
ATOM 601 N N . ALA A 1 83 ? -2.925 -5.431 8.155 1.00 98.12 83 ALA A N 1
ATOM 602 C CA . ALA A 1 83 ? -3.247 -4.111 7.612 1.00 98.12 83 ALA A CA 1
ATOM 603 C C . ALA A 1 83 ? -2.465 -3.817 6.326 1.00 98.12 83 ALA A C 1
ATOM 605 O O . ALA A 1 83 ? -3.048 -3.738 5.250 1.00 98.12 83 ALA A O 1
ATOM 606 N N . ASN A 1 84 ? -1.147 -3.660 6.428 1.00 98.50 84 ASN A N 1
ATOM 607 C CA . ASN A 1 84 ? -0.283 -3.370 5.289 1.00 98.50 84 ASN A CA 1
ATOM 608 C C . ASN A 1 84 ? 0.666 -4.543 5.054 1.00 98.50 84 ASN A C 1
ATOM 610 O O . ASN A 1 84 ? 1.280 -5.028 6.005 1.00 98.50 84 ASN A O 1
ATOM 614 N N . TYR A 1 85 ? 0.829 -4.941 3.796 1.00 98.62 85 TYR A N 1
ATOM 615 C CA . TYR A 1 85 ? 1.870 -5.871 3.372 1.00 98.62 85 TYR A CA 1
ATOM 616 C C . TYR A 1 85 ? 2.724 -5.245 2.269 1.00 98.62 85 TYR A C 1
ATOM 618 O O . TYR A 1 85 ? 2.188 -4.736 1.283 1.00 98.62 85 TYR A O 1
ATOM 626 N N . PHE A 1 86 ? 4.046 -5.293 2.441 1.00 98.69 86 PHE A N 1
ATOM 627 C CA . PHE A 1 86 ? 5.035 -4.825 1.472 1.00 98.69 86 PHE A CA 1
ATOM 628 C C . PHE A 1 86 ? 5.832 -6.032 0.987 1.00 98.69 86 PHE A C 1
ATOM 630 O O . PHE A 1 86 ? 6.612 -6.602 1.747 1.00 98.69 86 PHE A O 1
ATOM 637 N N . GLN A 1 87 ? 5.608 -6.437 -0.261 1.00 98.50 87 GLN A N 1
ATOM 638 C CA . GLN A 1 87 ? 6.239 -7.624 -0.833 1.00 98.50 87 GLN A CA 1
ATOM 639 C C . GLN A 1 87 ? 7.690 -7.371 -1.260 1.00 98.50 87 GLN A C 1
ATOM 641 O O . GLN A 1 87 ? 8.505 -8.293 -1.263 1.00 98.50 87 GLN A O 1
ATOM 646 N N . SER A 1 88 ? 8.006 -6.130 -1.633 1.00 98.44 88 SER A N 1
ATOM 647 C CA . SER A 1 88 ? 9.335 -5.723 -2.088 1.00 98.44 88 SER A CA 1
ATOM 648 C C . SER A 1 88 ? 9.944 -4.659 -1.167 1.00 98.44 88 SER A C 1
ATOM 650 O O . SER A 1 88 ? 9.556 -4.506 -0.006 1.00 98.44 88 SER A O 1
ATOM 652 N N . SER A 1 89 ? 10.947 -3.938 -1.661 1.00 98.44 89 SER A N 1
ATOM 653 C CA . SER A 1 89 ? 11.740 -3.011 -0.869 1.00 98.44 89 SER A CA 1
ATOM 654 C C . SER A 1 89 ? 10.953 -1.757 -0.508 1.00 98.44 89 SER A C 1
ATOM 656 O O . SER A 1 89 ? 10.283 -1.147 -1.342 1.00 98.44 89 SER A O 1
ATOM 658 N N . VAL A 1 90 ? 11.120 -1.316 0.737 1.00 98.69 90 VAL A N 1
ATOM 659 C CA . VAL A 1 90 ? 10.684 0.002 1.201 1.00 98.69 90 VAL A CA 1
ATOM 660 C C . VAL A 1 90 ? 11.929 0.840 1.469 1.00 98.69 90 VAL A C 1
ATOM 662 O O . VAL A 1 90 ? 12.776 0.459 2.276 1.00 98.69 90 VAL A O 1
ATOM 665 N N . SER A 1 91 ? 12.061 1.978 0.791 1.00 98.69 91 SER A N 1
ATOM 666 C CA . SER A 1 91 ? 13.228 2.861 0.903 1.00 98.69 91 SER A CA 1
ATOM 667 C C . SER A 1 91 ? 12.810 4.317 1.077 1.00 98.69 91 SER A C 1
ATOM 669 O O . SER A 1 91 ? 11.826 4.763 0.490 1.00 98.69 91 SER A O 1
ATOM 671 N N . ASN A 1 92 ? 13.536 5.070 1.910 1.00 98.50 92 ASN A N 1
ATOM 672 C CA . ASN A 1 92 ? 13.306 6.506 2.143 1.00 98.50 92 ASN A CA 1
ATOM 673 C C . ASN A 1 92 ? 11.833 6.877 2.405 1.00 98.50 92 ASN A C 1
ATOM 675 O O . ASN A 1 92 ? 11.376 7.943 2.004 1.00 98.50 92 ASN A O 1
ATOM 679 N N . SER A 1 93 ? 11.073 5.973 3.019 1.00 98.62 93 SER A N 1
ATOM 680 C CA . SER A 1 93 ? 9.625 6.099 3.160 1.00 98.62 93 SER A CA 1
ATOM 681 C C . SER A 1 93 ? 9.234 6.050 4.627 1.00 98.62 93 SER A C 1
ATOM 683 O O . SER A 1 93 ? 9.823 5.303 5.409 1.00 98.62 93 SER A O 1
ATOM 685 N N . ASN A 1 94 ? 8.228 6.835 4.997 1.00 98.62 94 ASN A N 1
ATOM 686 C CA . ASN A 1 94 ? 7.689 6.849 6.350 1.00 98.62 94 ASN A CA 1
ATOM 687 C C . ASN A 1 94 ? 6.445 5.971 6.404 1.00 98.62 94 ASN A C 1
ATOM 689 O O . ASN A 1 94 ? 5.475 6.236 5.696 1.00 98.62 94 ASN A O 1
ATOM 693 N N . ILE A 1 95 ? 6.458 4.960 7.272 1.00 98.25 95 ILE A N 1
ATOM 694 C CA . ILE A 1 95 ? 5.301 4.104 7.534 1.00 98.25 95 ILE A CA 1
ATOM 695 C C . ILE A 1 95 ? 4.804 4.417 8.940 1.00 98.25 95 ILE A C 1
ATOM 697 O O . ILE A 1 95 ? 5.481 4.138 9.928 1.00 98.25 95 ILE A O 1
ATOM 701 N N . THR A 1 96 ? 3.639 5.046 9.036 1.00 98.25 96 THR A N 1
ATOM 702 C CA . THR A 1 96 ? 3.076 5.522 10.305 1.00 98.25 96 THR A CA 1
ATOM 703 C C . THR A 1 96 ? 1.591 5.197 10.385 1.00 98.25 96 THR A C 1
ATOM 705 O O . THR A 1 96 ? 0.945 4.918 9.379 1.00 98.25 96 THR A O 1
ATOM 708 N N . GLY A 1 97 ? 1.029 5.193 11.588 1.00 97.06 97 GLY A N 1
ATOM 709 C CA . GLY A 1 97 ? -0.402 4.984 11.763 1.00 97.06 97 GLY A CA 1
ATOM 710 C C . GLY A 1 97 ? -0.768 4.341 13.086 1.00 97.06 97 GLY A C 1
ATOM 711 O O . GLY A 1 97 ? 0.098 3.988 13.886 1.00 97.06 97 GLY A O 1
ATOM 712 N N . THR A 1 98 ? -2.069 4.194 13.295 1.00 98.19 98 THR A N 1
ATOM 713 C CA . THR A 1 98 ? -2.644 3.418 14.396 1.00 98.19 98 THR A CA 1
ATOM 714 C C . THR A 1 98 ? -3.151 2.086 13.855 1.00 98.19 98 THR A C 1
ATOM 716 O O . THR A 1 98 ? -3.791 2.051 12.807 1.00 98.19 98 THR A O 1
ATOM 719 N N . TYR A 1 99 ? -2.847 0.995 14.555 1.00 97.50 99 TYR A N 1
ATOM 720 C CA . TYR A 1 99 ? -3.182 -0.370 14.148 1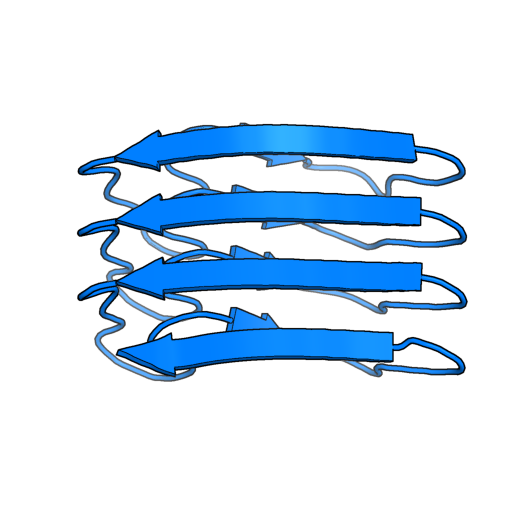.00 97.50 99 TYR A CA 1
ATOM 721 C C . TYR A 1 99 ? -3.931 -1.031 15.302 1.00 97.50 99 TYR A C 1
ATOM 723 O O . TYR A 1 99 ? -3.309 -1.360 16.311 1.00 97.50 99 TYR A O 1
ATOM 731 N N . ASN A 1 100 ? -5.252 -1.145 15.172 1.00 91.25 100 ASN A N 1
ATOM 732 C CA . ASN A 1 100 ? -6.149 -1.681 16.196 1.00 91.25 100 ASN A CA 1
ATOM 733 C C . ASN A 1 100 ? -7.024 -2.800 15.640 1.00 91.25 100 ASN A C 1
ATOM 735 O O . ASN A 1 100 ? -7.413 -2.712 14.452 1.00 91.25 100 ASN A O 1
#

Organism: NCBI:txid230361

Radius of gyration: 11.55 Å; chains: 1; bounding box: 29×27×29 Å